Protein AF-A0A931PFD3-F1 (afdb_monomer_lite)

pLDDT: mean 70.98, std 17.26, range [41.88, 91.94]

Sequence (88 aa):
MQETPSRASSQPNRAPQVSGEEAALNDVEVGKRILRFLRLLNASSNDDALREFAMQRNWMDAAGEPTREGRRLVHGFDSAERPGDMSQ

Structure (mmCIF, N/CA/C/O backbone):
data_AF-A0A931PFD3-F1
#
_entry.id   AF-A0A931PFD3-F1
#
loop_
_atom_site.group_PDB
_atom_site.id
_atom_site.type_symbol
_atom_site.label_atom_id
_atom_site.label_alt_id
_atom_site.label_comp_id
_atom_site.lab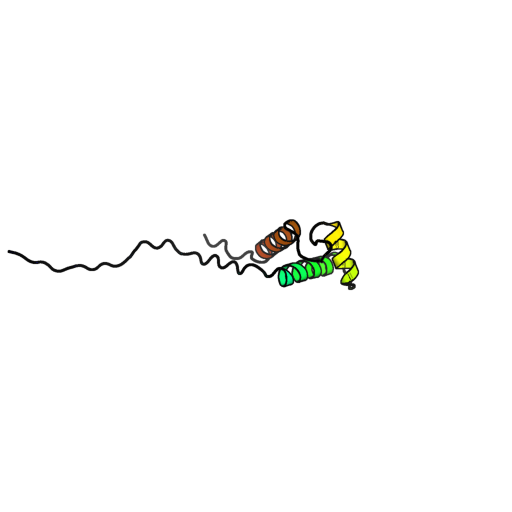el_asym_id
_atom_site.label_entity_id
_atom_site.label_seq_id
_atom_site.pdbx_PDB_ins_code
_atom_site.Cartn_x
_atom_site.Cartn_y
_atom_site.Cartn_z
_atom_site.occupancy
_atom_site.B_iso_or_equiv
_atom_site.auth_seq_id
_atom_site.auth_comp_id
_atom_site.auth_asym_id
_atom_site.auth_atom_id
_atom_site.pdbx_PDB_model_num
ATOM 1 N N . MET A 1 1 ? -41.315 -61.265 17.175 1.00 57.84 1 MET A N 1
ATOM 2 C CA . MET A 1 1 ? -39.973 -60.789 17.560 1.00 57.84 1 MET A CA 1
ATOM 3 C C . MET A 1 1 ? -39.041 -61.130 16.412 1.00 57.84 1 MET A C 1
ATOM 5 O O . MET A 1 1 ? -38.841 -62.307 16.157 1.00 57.84 1 MET A O 1
ATOM 9 N N . GLN A 1 2 ? -38.593 -60.130 15.657 1.00 47.84 2 GLN A N 1
ATOM 10 C CA . GLN A 1 2 ? -37.488 -60.251 14.706 1.00 47.84 2 GLN A CA 1
ATOM 11 C C . GLN A 1 2 ? -36.657 -58.982 14.871 1.00 47.84 2 GLN A C 1
ATOM 13 O O . GLN A 1 2 ? -37.105 -57.892 14.522 1.00 47.84 2 GLN A O 1
ATOM 18 N N . GLU A 1 3 ? -35.507 -59.134 15.513 1.00 54.69 3 GLU A N 1
ATOM 19 C CA . GLU A 1 3 ? -34.474 -58.114 15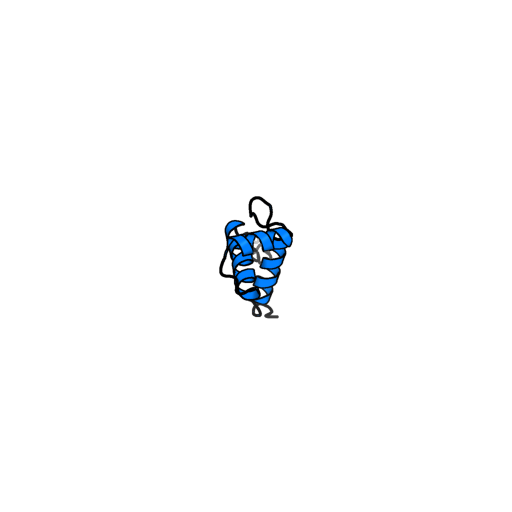.629 1.00 54.69 3 GLU A CA 1
ATOM 20 C C . GLU A 1 3 ? -33.604 -58.188 14.373 1.00 54.69 3 GLU A C 1
ATOM 22 O O . GLU A 1 3 ? -33.106 -59.256 14.017 1.00 54.69 3 GLU A O 1
ATOM 27 N N . THR A 1 4 ? -33.412 -57.054 13.701 1.00 61.59 4 THR A N 1
ATOM 28 C CA . THR A 1 4 ? -32.365 -56.891 12.687 1.00 61.59 4 THR A CA 1
ATOM 29 C C . THR A 1 4 ? -31.495 -55.687 13.039 1.00 61.59 4 THR A C 1
ATOM 31 O O . THR A 1 4 ? -32.022 -54.677 13.511 1.00 61.59 4 THR A O 1
ATOM 34 N N . PRO A 1 5 ? -30.170 -55.803 12.846 1.00 60.66 5 PRO A N 1
ATOM 35 C CA . PRO A 1 5 ? -29.176 -55.019 13.563 1.00 60.66 5 PRO A CA 1
ATOM 36 C C . PRO A 1 5 ? -28.976 -53.611 12.995 1.00 60.66 5 PRO A C 1
ATOM 38 O O . PRO A 1 5 ? -29.061 -53.369 11.791 1.00 60.66 5 PRO A O 1
ATOM 41 N N . SER A 1 6 ? -28.646 -52.700 13.910 1.00 53.56 6 SER A N 1
ATOM 42 C CA . SER A 1 6 ? -28.203 -51.326 13.695 1.00 53.56 6 SER A CA 1
ATOM 43 C C . SER A 1 6 ? -27.217 -51.194 12.535 1.00 53.56 6 SER A C 1
ATOM 45 O O . SER A 1 6 ? -26.039 -51.528 12.663 1.00 53.56 6 SER A O 1
ATOM 47 N N . ARG A 1 7 ? -27.662 -50.611 11.418 1.00 48.78 7 ARG A N 1
ATOM 48 C CA . ARG A 1 7 ? -26.741 -50.055 10.427 1.00 48.78 7 ARG A CA 1
ATOM 49 C C . ARG A 1 7 ? -26.385 -48.636 10.854 1.00 48.78 7 ARG A C 1
ATOM 51 O O . ARG A 1 7 ? -27.019 -47.665 10.454 1.00 48.78 7 ARG A O 1
ATOM 58 N N . ALA A 1 8 ? -25.345 -48.533 11.677 1.00 54.22 8 ALA A N 1
ATOM 59 C CA . ALA A 1 8 ? -24.543 -47.325 11.731 1.00 54.22 8 ALA A CA 1
ATOM 60 C C . ALA A 1 8 ? -24.050 -47.032 10.304 1.00 54.22 8 ALA A C 1
ATOM 62 O O . ALA A 1 8 ? -23.286 -47.790 9.707 1.00 54.22 8 ALA A O 1
ATOM 63 N N . SER A 1 9 ? -24.547 -45.956 9.715 1.00 46.59 9 SER A N 1
ATOM 64 C CA . SER A 1 9 ? -23.957 -45.335 8.534 1.00 46.59 9 SER A CA 1
ATOM 65 C C . SER A 1 9 ? -23.885 -43.850 8.821 1.00 46.59 9 SER A C 1
ATOM 67 O O . SER A 1 9 ? -24.729 -43.049 8.438 1.00 46.59 9 SER A O 1
ATOM 69 N N . SER A 1 10 ? -22.878 -43.545 9.634 1.00 51.28 10 SER A N 1
ATOM 70 C CA . SER A 1 10 ? -21.958 -42.434 9.462 1.00 51.28 10 SER A CA 1
ATOM 71 C C . SER A 1 10 ? -22.105 -41.740 8.109 1.00 51.28 10 SER A C 1
ATOM 73 O O . SER A 1 10 ? -21.741 -42.308 7.085 1.00 51.28 10 SER A O 1
ATOM 75 N N . GLN A 1 11 ? -22.592 -40.507 8.128 1.00 52.62 11 GLN A N 1
ATOM 76 C CA . GLN A 1 11 ? -21.878 -39.337 7.616 1.00 52.62 11 GLN A CA 1
ATOM 77 C C . GLN A 1 11 ? -22.804 -38.128 7.798 1.00 52.62 11 GLN A C 1
ATOM 79 O O . GLN A 1 11 ? -23.785 -37.997 7.066 1.00 52.62 11 GLN A O 1
ATOM 84 N N . PRO A 1 12 ? -22.546 -37.231 8.770 1.00 49.69 12 PRO A N 1
ATOM 85 C CA . PRO A 1 12 ? -23.086 -35.890 8.650 1.00 49.69 12 PRO A CA 1
ATOM 86 C C . PRO A 1 12 ? -22.521 -35.334 7.345 1.00 49.69 12 PRO A C 1
ATOM 88 O O . PRO A 1 12 ? -21.310 -35.375 7.127 1.00 49.69 12 PRO A O 1
ATOM 91 N N . ASN A 1 13 ? -23.411 -34.877 6.471 1.00 48.62 13 ASN A N 1
ATOM 92 C CA . ASN A 1 13 ? -23.095 -34.214 5.217 1.00 48.62 13 ASN A CA 1
ATOM 93 C C . ASN A 1 13 ? -22.396 -32.882 5.551 1.00 48.62 13 ASN A C 1
ATOM 95 O O . ASN A 1 13 ? -22.997 -31.810 5.539 1.00 48.62 13 ASN A O 1
ATOM 99 N N . ARG A 1 14 ? -21.137 -32.967 5.990 1.00 52.03 14 ARG A N 1
ATOM 100 C CA . ARG A 1 14 ? -20.244 -31.837 6.186 1.00 52.03 14 ARG A CA 1
ATOM 101 C C . ARG A 1 14 ? -19.955 -31.386 4.765 1.00 52.03 14 ARG A C 1
ATOM 103 O O . ARG A 1 14 ? -19.204 -32.046 4.051 1.00 52.03 14 ARG A O 1
ATOM 110 N N . ALA A 1 15 ? -20.600 -30.295 4.352 1.00 55.22 15 ALA A N 1
ATOM 111 C CA . ALA A 1 15 ? -20.126 -29.500 3.229 1.00 55.22 15 ALA A CA 1
ATOM 112 C C . ALA A 1 15 ? -18.594 -29.432 3.323 1.00 55.22 15 ALA A C 1
ATOM 114 O O . ALA A 1 15 ? -18.099 -29.333 4.458 1.00 55.22 15 ALA A O 1
ATOM 115 N N . PRO A 1 16 ? -17.852 -29.536 2.202 1.00 48.22 16 PRO A N 1
ATOM 116 C CA . PRO A 1 16 ? -16.418 -29.329 2.234 1.00 48.22 16 PRO A CA 1
ATOM 117 C C . PRO A 1 16 ? -16.218 -28.027 2.984 1.00 48.22 16 PRO A C 1
ATOM 119 O O . PRO A 1 16 ? -16.679 -26.963 2.571 1.00 48.22 16 PRO A O 1
ATOM 122 N N . GLN A 1 17 ? -15.639 -28.154 4.172 1.00 46.66 17 GLN A N 1
ATOM 123 C CA . GLN A 1 17 ? -15.120 -27.021 4.890 1.00 46.66 17 GLN A CA 1
ATOM 124 C C . GLN A 1 17 ? -13.947 -26.673 4.009 1.00 46.66 17 GLN A C 1
ATOM 126 O O . GLN A 1 17 ? -12.875 -27.259 4.136 1.00 46.66 17 GLN A O 1
ATOM 131 N N . VAL A 1 18 ? -14.215 -25.861 2.989 1.00 44.09 18 VAL A N 1
ATOM 132 C CA . VAL A 1 18 ? -13.176 -25.122 2.317 1.00 44.09 18 VAL A CA 1
ATOM 133 C C . VAL A 1 18 ? -12.565 -24.407 3.495 1.00 44.09 18 VAL A C 1
ATOM 135 O O . VAL A 1 18 ? -13.220 -23.566 4.116 1.00 44.09 18 VAL A O 1
ATOM 138 N N . SER A 1 19 ? -11.421 -24.920 3.935 1.00 42.34 19 SER A N 1
ATOM 139 C CA . SER A 1 19 ? -10.577 -24.288 4.918 1.00 42.34 19 SER A CA 1
ATOM 140 C C . SER A 1 19 ? -10.212 -22.958 4.286 1.00 42.34 19 SER A C 1
ATOM 142 O O . SER A 1 19 ? -9.157 -22.806 3.687 1.00 42.34 19 SER A O 1
ATOM 144 N N . GLY A 1 20 ? -11.128 -21.998 4.395 1.00 44.12 20 GLY A N 1
ATOM 145 C CA . GLY A 1 20 ? -10.929 -20.577 4.205 1.00 44.12 20 GLY A CA 1
ATOM 146 C C . GLY A 1 20 ? -10.134 -20.055 5.387 1.00 44.12 20 GLY A C 1
ATOM 147 O O . GLY A 1 20 ? -10.424 -19.000 5.932 1.00 44.12 20 GLY A O 1
ATOM 148 N N . GLU A 1 21 ? -9.104 -20.805 5.766 1.00 41.88 21 GLU A N 1
ATOM 149 C CA . GLU A 1 21 ? -7.889 -20.264 6.322 1.00 41.88 21 GLU A CA 1
ATOM 150 C C . GLU A 1 21 ? -7.192 -19.549 5.149 1.00 41.88 21 GLU A C 1
ATOM 152 O O . GLU A 1 21 ? -6.074 -19.865 4.753 1.00 41.88 21 GLU A O 1
ATOM 157 N N . GLU A 1 22 ? -7.880 -18.553 4.564 1.00 48.94 22 GLU A N 1
ATOM 158 C CA . GLU A 1 22 ? -7.215 -17.324 4.163 1.00 48.94 22 GLU A CA 1
ATOM 159 C C . GLU A 1 22 ? -6.569 -16.863 5.460 1.00 48.94 22 GLU A C 1
ATOM 161 O O . GLU A 1 22 ? -7.205 -16.208 6.284 1.00 48.94 22 GLU A O 1
ATOM 166 N N . ALA A 1 23 ? -5.356 -17.360 5.718 1.00 49.12 23 ALA A N 1
ATOM 167 C CA . ALA A 1 23 ? -4.543 -16.938 6.833 1.00 49.12 23 ALA A CA 1
ATOM 168 C C . ALA A 1 23 ? -4.557 -15.422 6.749 1.00 49.12 23 ALA A C 1
ATOM 170 O O . ALA A 1 23 ? -4.012 -14.879 5.787 1.00 49.12 23 ALA A O 1
ATOM 171 N N . ALA A 1 24 ? -5.297 -14.780 7.659 1.00 56.31 24 ALA A N 1
ATOM 172 C CA . ALA A 1 24 ? -5.516 -13.349 7.628 1.00 56.31 24 ALA A CA 1
ATOM 173 C C . ALA A 1 24 ? -4.129 -12.732 7.509 1.00 56.31 24 ALA A C 1
ATOM 175 O O . ALA A 1 24 ? -3.316 -12.868 8.428 1.00 56.31 24 ALA A O 1
ATOM 176 N N . LEU A 1 25 ? -3.812 -12.212 6.320 1.00 63.28 25 LEU A N 1
ATOM 177 C CA . LEU A 1 25 ? -2.473 -11.737 6.022 1.00 63.28 25 LEU A CA 1
ATOM 178 C C . LEU A 1 25 ? -2.180 -10.687 7.084 1.00 63.28 25 LEU A C 1
ATOM 180 O O . LEU A 1 25 ? -2.892 -9.689 7.174 1.00 63.28 25 LEU A O 1
ATOM 184 N N . ASN A 1 26 ? -1.191 -10.971 7.933 1.00 78.94 26 ASN A N 1
ATOM 185 C CA . ASN A 1 26 ? -0.813 -10.074 9.013 1.00 78.94 26 ASN A CA 1
ATOM 186 C C . ASN A 1 26 ? -0.575 -8.682 8.410 1.00 78.94 26 ASN A C 1
ATOM 188 O O . ASN A 1 26 ? 0.051 -8.573 7.354 1.00 78.94 26 ASN A O 1
ATOM 192 N N . ASP A 1 27 ? -1.059 -7.627 9.061 1.00 79.19 27 ASP A N 1
ATOM 193 C CA . ASP A 1 27 ? -0.967 -6.252 8.562 1.00 79.19 27 ASP A CA 1
ATOM 194 C C . ASP A 1 27 ? 0.482 -5.843 8.242 1.00 79.19 27 ASP A C 1
ATOM 196 O O . ASP A 1 27 ? 0.745 -5.122 7.276 1.00 79.19 27 ASP A O 1
ATOM 200 N N . VAL A 1 28 ? 1.448 -6.424 8.958 1.00 82.19 28 VAL A N 1
ATOM 201 C CA . VAL A 1 28 ? 2.883 -6.311 8.660 1.00 82.19 28 VAL A CA 1
ATOM 202 C C . VAL A 1 28 ? 3.245 -6.879 7.277 1.00 82.19 28 VAL A C 1
ATOM 204 O O . VAL A 1 28 ? 4.002 -6.262 6.527 1.00 82.19 28 VAL A O 1
ATOM 207 N N . GLU A 1 29 ? 2.722 -8.050 6.916 1.00 85.25 29 GLU A N 1
ATOM 208 C CA . GLU A 1 29 ? 2.980 -8.697 5.623 1.00 85.25 29 GLU A CA 1
ATOM 209 C C . GLU A 1 29 ? 2.281 -7.968 4.476 1.00 85.25 29 GLU A C 1
ATOM 211 O O . GLU A 1 29 ? 2.877 -7.771 3.415 1.00 85.25 29 GLU A O 1
ATOM 216 N N . VAL A 1 30 ? 1.048 -7.503 4.696 1.00 84.88 30 VAL A N 1
ATOM 217 C CA . VAL A 1 30 ? 0.332 -6.663 3.726 1.00 84.88 30 VAL A CA 1
ATOM 218 C C . VAL A 1 30 ? 1.140 -5.395 3.446 1.00 84.88 30 VAL A C 1
ATOM 220 O O . VAL A 1 30 ? 1.366 -5.056 2.284 1.00 84.88 30 VAL A O 1
ATOM 223 N N . GLY A 1 31 ? 1.653 -4.739 4.491 1.00 87.00 31 GLY A N 1
ATOM 224 C CA . GLY A 1 31 ? 2.477 -3.545 4.344 1.00 87.00 31 GLY A CA 1
ATOM 225 C C . GLY A 1 31 ? 3.736 -3.784 3.506 1.00 87.00 31 GLY A C 1
ATOM 226 O O . GLY A 1 31 ? 3.998 -3.053 2.548 1.00 87.00 31 GLY A O 1
ATOM 227 N N . LYS A 1 32 ? 4.477 -4.864 3.787 1.00 87.94 32 LYS A N 1
ATOM 228 C CA . LYS A 1 32 ? 5.657 -5.252 2.991 1.00 87.94 32 LYS A CA 1
ATOM 229 C C . LYS A 1 32 ? 5.314 -5.511 1.526 1.00 87.94 32 LYS A C 1
ATOM 231 O O . LYS A 1 32 ? 6.078 -5.121 0.645 1.00 87.94 32 LYS A O 1
ATOM 236 N N . ARG A 1 33 ? 4.181 -6.161 1.246 1.00 87.38 33 ARG A N 1
ATOM 237 C CA . ARG A 1 33 ? 3.737 -6.452 -0.126 1.00 87.38 33 ARG A CA 1
ATOM 238 C C . ARG A 1 33 ? 3.409 -5.177 -0.901 1.00 87.38 33 ARG A C 1
ATOM 240 O O . ARG A 1 33 ? 3.844 -5.056 -2.044 1.00 87.38 33 ARG A O 1
ATOM 247 N N . ILE A 1 34 ? 2.737 -4.207 -0.276 1.00 87.88 34 ILE A N 1
ATOM 248 C CA . ILE A 1 34 ? 2.470 -2.888 -0.879 1.00 87.88 34 ILE A CA 1
ATOM 249 C C . ILE A 1 34 ? 3.787 -2.183 -1.234 1.00 87.88 34 ILE A C 1
ATOM 251 O O . ILE A 1 34 ? 3.955 -1.719 -2.362 1.00 87.88 34 ILE A O 1
ATOM 255 N N . LEU A 1 35 ? 4.749 -2.139 -0.308 1.00 87.50 35 LEU A N 1
ATOM 256 C CA . LEU A 1 35 ? 6.048 -1.501 -0.554 1.00 87.50 35 LEU A CA 1
ATOM 257 C C . LEU A 1 35 ? 6.843 -2.225 -1.646 1.00 87.50 35 LEU A C 1
ATOM 259 O O . LEU A 1 35 ? 7.395 -1.585 -2.541 1.00 87.50 35 LEU A O 1
ATOM 263 N N . ARG A 1 36 ? 6.850 -3.563 -1.636 1.00 85.94 36 ARG A N 1
ATOM 264 C CA . ARG A 1 36 ? 7.483 -4.373 -2.686 1.00 85.94 36 ARG A CA 1
ATOM 265 C C . ARG A 1 36 ? 6.876 -4.083 -4.057 1.00 85.94 36 ARG A C 1
ATOM 267 O O . ARG A 1 36 ? 7.615 -3.935 -5.025 1.00 85.94 36 ARG A O 1
ATOM 274 N N . PHE A 1 37 ? 5.554 -3.972 -4.135 1.00 84.44 37 PHE A N 1
ATOM 275 C CA . PHE A 1 37 ? 4.852 -3.623 -5.365 1.00 84.44 37 PHE A CA 1
ATOM 276 C C . PHE A 1 37 ? 5.254 -2.237 -5.877 1.00 84.44 37 PHE A C 1
ATOM 278 O O . PHE A 1 37 ? 5.617 -2.075 -7.042 1.00 84.44 37 PHE A O 1
ATOM 285 N N . LEU A 1 38 ? 5.276 -1.241 -4.994 1.00 86.06 38 LEU A N 1
ATOM 286 C CA . LEU A 1 38 ? 5.714 0.104 -5.349 1.00 86.06 38 LEU A CA 1
ATOM 287 C C . LEU A 1 38 ? 7.175 0.143 -5.808 1.00 86.06 38 LEU A C 1
ATOM 289 O O . LEU A 1 38 ? 7.505 0.870 -6.744 1.00 86.06 38 LEU A O 1
ATOM 293 N N . ARG A 1 39 ? 8.034 -0.685 -5.209 1.00 85.94 39 ARG A N 1
ATOM 294 C CA . ARG A 1 39 ? 9.428 -0.849 -5.628 1.00 85.94 39 ARG A CA 1
ATOM 295 C C . ARG A 1 39 ? 9.542 -1.423 -7.042 1.00 85.94 39 ARG A C 1
ATOM 297 O O . ARG A 1 39 ? 10.394 -0.972 -7.802 1.00 85.94 39 ARG A O 1
ATOM 304 N N . LEU A 1 40 ? 8.679 -2.376 -7.403 1.00 82.75 40 LEU A N 1
ATOM 305 C CA . LEU A 1 40 ? 8.617 -2.935 -8.758 1.00 82.75 40 LEU A CA 1
ATOM 306 C C . LEU A 1 40 ? 8.136 -1.903 -9.787 1.00 82.75 40 LEU A C 1
ATOM 308 O O . LEU A 1 40 ? 8.663 -1.871 -10.894 1.00 82.75 40 LEU A O 1
ATOM 312 N N . LEU A 1 41 ? 7.168 -1.054 -9.430 1.00 79.31 41 LEU A N 1
ATOM 313 C CA . LEU A 1 41 ? 6.617 -0.048 -10.344 1.00 79.31 41 LEU A CA 1
ATOM 314 C C . LEU A 1 41 ? 7.511 1.180 -10.533 1.00 79.31 41 LEU A C 1
ATOM 316 O O . LEU A 1 41 ? 7.601 1.706 -11.638 1.00 79.31 41 LEU A O 1
ATOM 320 N N . ASN A 1 42 ? 8.101 1.685 -9.450 1.00 69.00 42 ASN A N 1
ATOM 321 C CA . ASN A 1 42 ? 8.689 3.026 -9.427 1.00 69.00 42 ASN A CA 1
ATOM 322 C C . ASN A 1 42 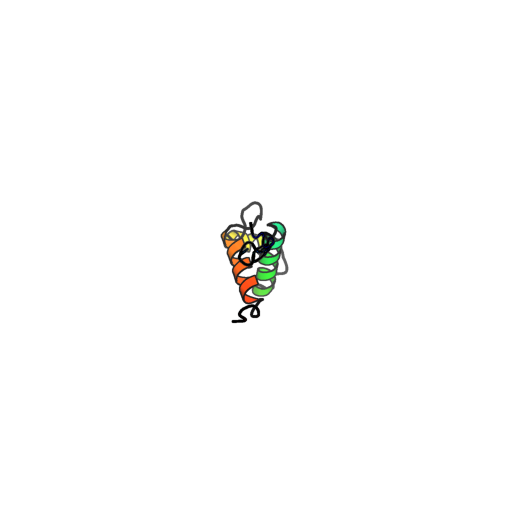? 10.227 3.014 -9.451 1.00 69.00 42 ASN A C 1
ATOM 324 O O . ASN A 1 42 ? 10.839 4.076 -9.439 1.00 69.00 42 ASN A O 1
ATOM 328 N N . ALA A 1 43 ? 10.863 1.832 -9.416 1.00 59.28 43 ALA A N 1
ATOM 329 C CA . ALA A 1 43 ? 12.319 1.623 -9.327 1.00 59.28 43 ALA A CA 1
ATOM 330 C C . ALA A 1 43 ? 13.043 2.396 -8.195 1.00 59.28 43 ALA A C 1
ATOM 332 O O . ALA A 1 43 ? 14.269 2.346 -8.083 1.00 59.28 43 ALA A O 1
ATOM 333 N N . SER A 1 44 ? 12.304 3.092 -7.327 1.00 68.75 44 SER A N 1
ATOM 334 C CA . SER A 1 44 ? 12.852 3.822 -6.194 1.00 68.75 44 SER A CA 1
ATOM 335 C C . SER A 1 44 ? 13.279 2.829 -5.121 1.00 68.75 44 SER A C 1
ATOM 337 O O . SER A 1 44 ? 12.522 1.940 -4.734 1.00 68.75 44 SER A O 1
ATOM 339 N N . SER A 1 45 ? 14.519 2.969 -4.657 1.00 70.00 45 SER A N 1
ATOM 340 C CA . SER A 1 45 ? 15.103 2.105 -3.623 1.00 70.00 45 SER A CA 1
ATOM 341 C C . SER A 1 45 ? 14.946 2.673 -2.211 1.00 70.00 45 SER A C 1
ATOM 343 O O . SER A 1 45 ? 15.478 2.089 -1.275 1.00 70.00 45 SER A O 1
ATOM 345 N N . ASN A 1 46 ? 14.258 3.809 -2.060 1.00 85.00 46 ASN A N 1
ATOM 346 C CA . ASN A 1 46 ? 14.051 4.452 -0.768 1.00 85.00 46 ASN A CA 1
ATOM 347 C C . ASN A 1 46 ? 12.679 4.073 -0.192 1.00 85.00 46 ASN A C 1
ATOM 349 O O . ASN A 1 46 ? 11.655 4.575 -0.659 1.00 85.00 46 ASN A O 1
ATOM 353 N N . ASP A 1 47 ? 12.672 3.202 0.817 1.00 82.50 47 ASP A N 1
ATOM 354 C CA . ASP A 1 47 ? 11.461 2.710 1.479 1.00 82.50 47 ASP A CA 1
ATOM 355 C C . ASP A 1 47 ? 10.601 3.830 2.092 1.00 82.50 47 ASP A C 1
ATOM 357 O O . ASP A 1 47 ? 9.375 3.742 2.024 1.00 82.50 47 ASP A O 1
ATOM 361 N N . ASP A 1 48 ? 11.197 4.914 2.604 1.00 86.06 48 ASP A N 1
ATOM 362 C CA . ASP A 1 48 ? 10.438 6.053 3.143 1.00 86.06 48 ASP A CA 1
ATOM 363 C C . ASP A 1 48 ? 9.613 6.744 2.052 1.00 86.06 48 ASP A C 1
ATOM 365 O O . ASP A 1 48 ? 8.414 6.963 2.218 1.00 86.06 48 ASP A O 1
ATOM 369 N N . ALA A 1 49 ? 10.214 6.980 0.883 1.00 87.19 49 ALA A N 1
ATOM 370 C CA . ALA A 1 49 ? 9.514 7.574 -0.255 1.00 87.19 49 ALA A CA 1
ATOM 371 C C . ALA A 1 49 ? 8.395 6.657 -0.786 1.00 87.19 49 ALA A C 1
ATOM 373 O O . ALA A 1 49 ? 7.338 7.131 -1.209 1.00 87.19 49 ALA A O 1
ATOM 374 N N . LEU A 1 50 ? 8.604 5.334 -0.754 1.00 87.75 50 LEU A N 1
ATOM 375 C CA . LEU A 1 50 ? 7.565 4.364 -1.113 1.00 87.75 50 LEU A CA 1
ATOM 376 C C . LEU A 1 50 ? 6.419 4.374 -0.094 1.00 87.75 50 LEU A C 1
ATOM 378 O O . LEU A 1 50 ? 5.255 4.288 -0.486 1.00 87.75 50 LEU A O 1
ATOM 382 N N . ARG A 1 51 ? 6.727 4.516 1.198 1.00 86.25 51 ARG A N 1
ATOM 383 C CA . ARG A 1 51 ? 5.728 4.601 2.267 1.00 86.25 51 ARG A CA 1
ATOM 384 C C . ARG A 1 51 ? 4.914 5.888 2.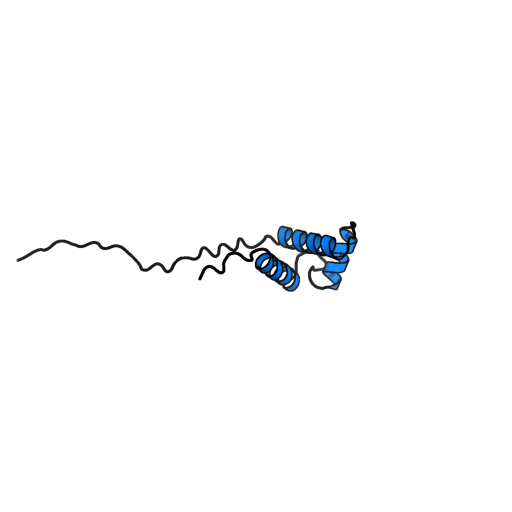172 1.00 86.25 51 ARG A C 1
ATOM 386 O O . ARG A 1 51 ? 3.689 5.818 2.223 1.00 86.25 51 ARG A O 1
ATOM 393 N N . GLU A 1 52 ? 5.556 7.031 1.944 1.00 87.94 52 GLU A N 1
ATOM 394 C CA . GLU A 1 52 ? 4.861 8.300 1.696 1.00 87.94 52 GLU A CA 1
ATOM 395 C C . GLU A 1 52 ? 3.941 8.204 0.475 1.00 87.94 52 GLU A C 1
ATOM 397 O O . GLU A 1 52 ? 2.790 8.638 0.521 1.00 87.94 52 GLU A O 1
ATOM 402 N N . PHE A 1 53 ? 4.399 7.566 -0.604 1.00 88.50 53 PHE A N 1
ATOM 403 C CA . PHE A 1 53 ? 3.567 7.338 -1.781 1.00 88.50 53 PHE A CA 1
ATOM 404 C C . PHE A 1 53 ? 2.374 6.414 -1.481 1.00 88.50 53 PHE A C 1
ATOM 406 O O . PHE A 1 53 ? 1.252 6.691 -1.909 1.00 88.50 53 PHE A O 1
ATOM 413 N N . ALA A 1 54 ? 2.582 5.340 -0.712 1.00 89.81 54 ALA A N 1
ATOM 414 C CA . ALA A 1 54 ? 1.504 4.459 -0.264 1.00 89.81 54 ALA A CA 1
ATOM 415 C C . ALA A 1 54 ? 0.469 5.209 0.593 1.00 89.81 54 ALA A C 1
ATOM 417 O O . ALA A 1 54 ? -0.732 4.978 0.441 1.00 89.81 54 ALA A O 1
ATOM 418 N N . MET A 1 55 ? 0.911 6.140 1.444 1.00 90.00 55 MET A N 1
ATOM 419 C CA . MET A 1 55 ? 0.031 7.008 2.234 1.00 90.00 55 MET A CA 1
ATOM 420 C C . MET A 1 55 ? -0.751 7.989 1.353 1.00 90.00 55 MET A C 1
ATOM 422 O O . MET A 1 55 ? -1.969 8.104 1.492 1.00 90.00 55 MET A O 1
ATOM 426 N N . GLN A 1 56 ? -0.094 8.638 0.384 1.00 89.31 56 GLN A N 1
ATOM 427 C CA . GLN A 1 56 ? -0.747 9.536 -0.582 1.00 89.31 56 GLN A CA 1
ATOM 428 C C . GLN A 1 56 ? -1.829 8.826 -1.406 1.00 89.31 56 GLN A C 1
ATOM 430 O O . GLN A 1 56 ? -2.834 9.431 -1.774 1.00 89.31 56 GLN A O 1
ATOM 435 N N . ARG A 1 57 ? -1.641 7.531 -1.686 1.00 88.56 57 ARG A N 1
ATOM 436 C CA . ARG A 1 57 ? -2.611 6.677 -2.388 1.00 88.56 57 ARG A CA 1
ATOM 437 C C . ARG A 1 57 ? -3.676 6.056 -1.481 1.00 88.56 57 ARG A C 1
ATOM 439 O O . ARG A 1 57 ? -4.468 5.259 -1.968 1.00 88.56 57 ARG A O 1
ATOM 446 N N . ASN A 1 58 ? -3.707 6.411 -0.196 1.00 90.25 58 ASN A N 1
ATOM 447 C CA . ASN A 1 58 ? -4.593 5.831 0.815 1.00 90.25 58 ASN A CA 1
ATOM 448 C C . ASN A 1 58 ? -4.426 4.313 0.995 1.00 90.25 58 ASN A C 1
ATOM 450 O O . ASN A 1 58 ? -5.333 3.648 1.478 1.00 90.25 58 ASN A O 1
ATOM 454 N N . TRP A 1 59 ? -3.281 3.735 0.631 1.00 91.56 59 TRP A N 1
ATOM 455 C CA . TRP A 1 59 ? -2.999 2.307 0.828 1.00 91.56 59 TRP A CA 1
ATOM 456 C C . TRP A 1 59 ? -2.420 2.014 2.210 1.00 91.56 59 TRP A C 1
ATOM 458 O O . TRP A 1 59 ? -2.616 0.924 2.744 1.00 91.56 59 TRP A O 1
ATOM 468 N N . MET A 1 60 ? -1.748 3.000 2.800 1.00 91.94 60 MET A N 1
ATOM 469 C CA . MET A 1 60 ? -1.291 2.994 4.186 1.00 91.94 60 MET A CA 1
ATOM 470 C C . MET A 1 60 ? -1.820 4.226 4.920 1.00 91.94 60 MET A C 1
ATOM 472 O O . MET A 1 60 ? -2.095 5.251 4.297 1.00 91.94 60 MET A O 1
ATOM 476 N N . ASP A 1 61 ? -1.985 4.120 6.232 1.00 90.62 61 ASP A N 1
ATOM 477 C CA . ASP A 1 61 ? -2.318 5.252 7.091 1.00 90.62 61 ASP A CA 1
ATOM 478 C C . ASP A 1 61 ? -1.061 5.971 7.614 1.00 90.62 61 ASP A C 1
ATOM 480 O O . ASP A 1 61 ? 0.069 5.616 7.275 1.00 90.62 61 ASP A O 1
ATOM 484 N N . ALA A 1 62 ? -1.252 6.989 8.457 1.00 86.69 62 ALA A N 1
ATOM 485 C CA . ALA A 1 62 ? -0.160 7.760 9.053 1.00 86.69 62 ALA A CA 1
ATOM 486 C C . ALA A 1 62 ? 0.712 6.950 10.036 1.00 86.69 62 ALA A C 1
ATOM 488 O O . ALA A 1 62 ? 1.871 7.303 10.248 1.00 86.69 62 ALA A O 1
ATOM 489 N N . ALA A 1 63 ? 0.192 5.861 10.611 1.00 84.88 63 ALA A N 1
ATOM 490 C CA . ALA A 1 63 ? 0.978 4.909 11.397 1.00 84.88 63 ALA A CA 1
ATOM 491 C C . ALA A 1 63 ? 1.774 3.945 10.491 1.00 84.88 63 ALA A C 1
ATOM 493 O O . ALA A 1 63 ? 2.692 3.258 10.942 1.00 84.88 63 ALA A O 1
ATOM 494 N N . GLY A 1 64 ? 1.496 3.947 9.183 1.00 81.00 64 GLY A N 1
ATOM 495 C C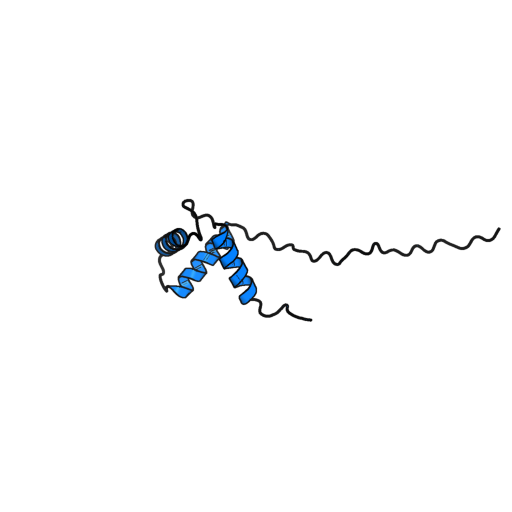A . GLY A 1 64 ? 2.015 3.027 8.176 1.00 81.00 64 GLY A CA 1
ATOM 496 C C . GLY A 1 64 ? 1.384 1.647 8.233 1.00 81.00 64 GLY A C 1
ATOM 497 O O . GLY A 1 64 ? 1.975 0.695 7.725 1.00 81.00 64 GLY A O 1
ATOM 498 N N . GLU A 1 65 ? 0.211 1.540 8.845 1.00 89.12 65 GLU A N 1
ATOM 499 C CA . GLU A 1 65 ? -0.598 0.339 8.794 1.00 89.12 65 GLU A CA 1
ATOM 500 C C . GLU A 1 65 ? -1.374 0.308 7.470 1.00 89.12 65 GLU A C 1
ATOM 502 O O . GLU A 1 65 ? -1.780 1.351 6.942 1.00 89.12 65 GLU A O 1
ATOM 507 N N . PRO A 1 66 ? -1.575 -0.876 6.876 1.00 89.88 66 PRO A N 1
ATOM 508 C CA . PRO A 1 66 ? -2.335 -1.001 5.645 1.00 89.88 66 PRO A CA 1
ATOM 509 C C . PRO A 1 66 ? -3.807 -0.64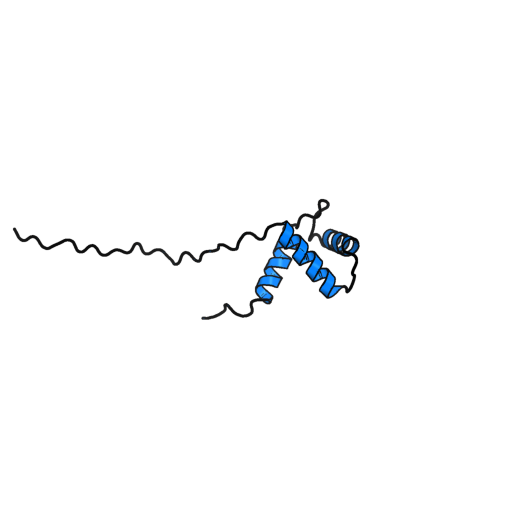5 5.878 1.00 89.88 66 PRO A C 1
ATOM 511 O O . PRO A 1 66 ? -4.507 -1.211 6.727 1.00 89.88 66 PRO A O 1
ATOM 514 N N . THR A 1 67 ? -4.326 0.256 5.053 1.00 91.06 67 THR A N 1
ATOM 515 C CA . THR A 1 67 ? -5.749 0.596 5.071 1.00 91.06 67 THR A CA 1
ATOM 516 C C . THR A 1 67 ? -6.580 -0.534 4.456 1.00 91.06 67 THR A C 1
ATOM 518 O O . THR A 1 67 ? -6.069 -1.530 3.930 1.00 91.06 67 THR A O 1
ATOM 521 N N . ARG A 1 68 ? -7.906 -0.373 4.462 1.00 89.06 68 ARG A N 1
ATOM 522 C CA . ARG A 1 68 ? -8.812 -1.274 3.739 1.00 89.06 68 ARG A CA 1
ATOM 523 C C . ARG A 1 68 ? -8.519 -1.312 2.233 1.00 89.06 68 ARG A C 1
ATOM 525 O O . ARG A 1 68 ? -8.663 -2.367 1.620 1.00 89.06 68 ARG A O 1
ATOM 532 N N . GLU A 1 69 ? -8.109 -0.190 1.643 1.00 86.94 69 GLU A N 1
ATOM 533 C CA . GLU A 1 69 ? -7.744 -0.111 0.224 1.00 86.94 69 GLU A CA 1
ATOM 534 C C . GLU A 1 69 ? -6.411 -0.809 -0.052 1.00 86.94 69 GLU A C 1
ATOM 536 O O . GLU A 1 69 ? -6.321 -1.597 -0.992 1.00 86.94 69 GLU A O 1
ATOM 541 N N . GLY A 1 70 ? -5.407 -0.611 0.810 1.00 88.88 70 GLY A N 1
ATOM 542 C CA . GLY A 1 70 ? -4.122 -1.307 0.701 1.00 88.88 70 GLY A CA 1
ATOM 543 C C . GLY A 1 70 ? -4.265 -2.826 0.802 1.00 88.88 70 GLY A C 1
ATOM 544 O O . GLY A 1 70 ? -3.673 -3.562 0.014 1.00 88.88 70 GLY A O 1
ATOM 545 N N . ARG A 1 71 ? -5.127 -3.309 1.706 1.00 88.19 71 ARG A N 1
ATOM 546 C CA . ARG A 1 71 ? -5.471 -4.738 1.794 1.00 88.19 71 ARG A CA 1
ATOM 547 C C . ARG A 1 71 ? -6.110 -5.239 0.497 1.00 88.19 71 ARG A C 1
ATOM 549 O O . ARG A 1 71 ? -5.667 -6.245 -0.046 1.00 88.19 71 ARG A O 1
ATOM 556 N N . ARG A 1 72 ? -7.093 -4.517 -0.054 1.00 85.75 72 ARG A N 1
ATOM 557 C CA . ARG A 1 72 ? -7.732 -4.885 -1.334 1.00 85.75 72 ARG A CA 1
ATOM 558 C C . ARG A 1 72 ? -6.748 -4.942 -2.497 1.00 85.75 72 ARG A C 1
ATOM 560 O O . ARG A 1 72 ? -6.846 -5.863 -3.301 1.00 85.75 72 ARG A O 1
ATOM 567 N N . LEU A 1 73 ? -5.809 -3.997 -2.572 1.00 84.69 73 LEU A N 1
ATOM 568 C CA . LEU A 1 73 ? -4.746 -4.001 -3.577 1.00 84.69 73 LEU A CA 1
ATOM 569 C C . LEU A 1 73 ? -3.964 -5.319 -3.517 1.00 84.69 73 LEU A C 1
ATOM 571 O O . LEU A 1 73 ? -3.841 -6.006 -4.526 1.00 84.69 73 LEU A O 1
ATOM 575 N N . VAL A 1 74 ? -3.497 -5.703 -2.325 1.00 84.69 74 VAL A N 1
ATOM 576 C CA . VAL A 1 74 ? -2.720 -6.935 -2.131 1.00 84.69 74 VAL A CA 1
ATOM 577 C C . VAL A 1 74 ? -3.537 -8.188 -2.451 1.00 84.69 74 VAL A C 1
ATOM 579 O O . VAL A 1 74 ? -3.020 -9.071 -3.128 1.00 84.69 74 VAL A O 1
ATOM 582 N N . HIS A 1 75 ? -4.806 -8.264 -2.036 1.00 80.44 75 HIS A N 1
ATOM 583 C CA . HIS A 1 75 ? -5.680 -9.392 -2.391 1.00 80.44 75 HIS A CA 1
ATOM 584 C C . HIS A 1 75 ? -5.911 -9.497 -3.909 1.00 80.44 75 HIS A C 1
ATOM 586 O O . HIS A 1 75 ? -5.913 -10.600 -4.455 1.00 80.44 75 HIS A O 1
ATOM 592 N N . GLY A 1 76 ? -6.069 -8.363 -4.601 1.00 72.06 76 GLY A N 1
ATOM 593 C CA . GLY A 1 76 ? -6.196 -8.327 -6.060 1.00 72.06 76 GLY A CA 1
ATOM 594 C C . GLY A 1 76 ? -4.936 -8.819 -6.777 1.00 72.06 76 GLY A C 1
ATOM 595 O O . GLY A 1 76 ? -5.040 -9.528 -7.774 1.00 72.06 76 GLY A O 1
ATOM 596 N N . PHE A 1 77 ? -3.756 -8.506 -6.236 1.00 69.75 77 PHE A N 1
ATOM 597 C CA . PHE A 1 77 ? -2.480 -9.004 -6.753 1.00 69.75 77 PHE A CA 1
ATOM 598 C C . PHE A 1 77 ? -2.258 -10.492 -6.482 1.00 69.75 77 PHE A C 1
ATOM 600 O O . PHE A 1 77 ? -1.916 -11.211 -7.413 1.00 69.75 77 PHE A O 1
ATOM 607 N N . ASP A 1 78 ? -2.512 -10.980 -5.265 1.00 66.38 78 ASP A N 1
ATOM 608 C CA . ASP A 1 78 ? -2.335 -12.405 -4.932 1.00 66.38 78 ASP A CA 1
ATOM 609 C C . ASP A 1 78 ? -3.271 -13.293 -5.778 1.00 66.38 78 ASP A C 1
ATOM 611 O O . ASP A 1 78 ? -2.875 -14.347 -6.274 1.00 66.38 78 ASP A O 1
ATOM 615 N N . SER A 1 79 ? -4.484 -12.795 -6.053 1.00 58.34 79 SER A N 1
ATOM 616 C CA . SER A 1 79 ? -5.440 -13.441 -6.963 1.00 58.34 79 SER A CA 1
ATOM 617 C C . SER A 1 79 ? -4.963 -13.455 -8.422 1.00 58.34 79 SER A C 1
ATOM 619 O O . SER A 1 79 ? -5.272 -14.388 -9.156 1.00 58.34 79 SER A O 1
ATOM 621 N N . ALA A 1 80 ? -4.205 -12.442 -8.855 1.00 54.50 80 ALA A N 1
ATOM 622 C CA . ALA A 1 80 ? -3.621 -12.381 -10.196 1.00 54.50 80 ALA A CA 1
ATOM 623 C C . ALA A 1 80 ? -2.320 -13.203 -10.321 1.00 54.50 80 ALA A C 1
ATOM 625 O O . ALA A 1 80 ? -2.039 -13.739 -11.391 1.00 54.50 80 ALA A O 1
ATOM 626 N N . GLU A 1 81 ? -1.544 -13.338 -9.239 1.00 53.28 81 GLU A N 1
ATOM 627 C CA . GLU A 1 81 ? -0.335 -14.175 -9.161 1.00 53.28 81 GLU A CA 1
ATOM 628 C C . GLU A 1 81 ? -0.650 -15.678 -9.051 1.00 53.28 81 GLU A C 1
ATOM 630 O O . GLU A 1 81 ? 0.223 -16.506 -9.319 1.00 53.28 81 GLU A O 1
ATOM 635 N N . ARG A 1 82 ? -1.901 -16.054 -8.741 1.00 50.44 82 ARG A N 1
ATOM 636 C CA . ARG A 1 82 ? -2.409 -17.434 -8.830 1.00 50.44 82 ARG A CA 1
ATOM 637 C C . ARG A 1 82 ? -3.343 -17.643 -10.034 1.00 50.44 82 ARG A C 1
ATOM 639 O O . ARG A 1 82 ? -4.533 -17.892 -9.842 1.00 50.44 82 ARG A O 1
ATOM 646 N N . PRO A 1 83 ? -2.848 -17.670 -11.284 1.00 47.06 83 PRO A N 1
ATOM 647 C CA . PRO A 1 83 ? -3.655 -18.076 -12.436 1.00 47.06 83 PRO A CA 1
ATOM 648 C C . PRO A 1 83 ? -3.861 -19.610 -12.502 1.00 47.06 83 PRO A C 1
ATOM 650 O O . PRO A 1 83 ? -3.777 -20.195 -13.576 1.00 47.06 83 PRO A O 1
ATOM 653 N N . GLY A 1 84 ? -4.082 -20.284 -11.362 1.00 53.09 84 GLY A N 1
ATOM 654 C CA . GLY A 1 84 ? -4.006 -21.750 -11.249 1.00 53.09 84 GLY A CA 1
ATOM 655 C C . GLY A 1 84 ? -5.173 -22.479 -10.574 1.00 53.09 84 GLY A C 1
ATOM 656 O O . GLY A 1 84 ? -5.253 -23.691 -10.727 1.00 53.09 84 GLY A O 1
ATOM 657 N N . ASP A 1 85 ? -6.096 -21.801 -9.884 1.00 51.97 85 ASP A N 1
ATOM 658 C CA . ASP A 1 85 ? -7.192 -22.479 -9.152 1.00 51.97 85 ASP A CA 1
ATOM 659 C C . ASP A 1 85 ? -8.579 -22.244 -9.785 1.00 51.97 85 ASP A C 1
ATOM 661 O O . ASP A 1 85 ? -9.605 -22.167 -9.120 1.00 51.97 85 ASP A O 1
ATOM 665 N N . MET A 1 86 ? -8.619 -22.128 -11.117 1.00 50.06 86 MET A N 1
ATOM 666 C CA . MET A 1 86 ? -9.835 -22.357 -11.909 1.00 50.06 86 MET A CA 1
ATOM 667 C C . MET A 1 86 ? -9.762 -23.755 -12.527 1.00 50.06 86 MET A C 1
ATOM 669 O O . MET A 1 86 ? -9.754 -23.912 -13.745 1.00 50.06 86 MET A O 1
ATOM 673 N N . SER A 1 87 ? -9.659 -24.779 -11.681 1.00 50.06 87 SER A N 1
ATOM 674 C CA . SER A 1 87 ? -9.973 -26.144 -12.105 1.00 50.06 87 SER A CA 1
ATOM 675 C C . SER A 1 87 ? -11.476 -26.332 -11.916 1.00 50.06 87 SER A C 1
ATOM 677 O O . SER A 1 87 ? -11.938 -26.587 -10.805 1.00 50.06 87 SER A O 1
ATOM 679 N N . GLN A 1 88 ? -12.232 -26.079 -12.990 1.00 45.12 88 GLN A N 1
ATOM 680 C CA . GLN A 1 88 ? -13.588 -26.613 -13.143 1.00 45.12 88 GLN A CA 1
ATOM 681 C C . GLN A 1 88 ? -13.558 -28.134 -13.279 1.00 45.12 88 GLN A C 1
ATOM 683 O O . GLN A 1 88 ? -12.555 -28.652 -13.821 1.00 45.12 88 GLN A O 1
#

Foldseek 3Di:
DDDDDDDPDDDDPPDPPPVPCPVPQPQVNLLVQQLVVLCVVPVDPDSVVSLVVCCVVQQADPVSGGDPVSNVVVVVVVVVVCPDPPPD

Secondary structure (DSSP, 8-state):
--------------------------HHHHHHHHHHHHHHHH----HHHHHHHHHHTTSB-TT--B-HHHHHHHHHHHHHH-TT----

Radius of gyration: 23.31 Å; chains: 1; bounding box: 55×70×31 Å